Protein AF-A0A7W1H5X7-F1 (afdb_monomer_lite)

Foldseek 3Di:
DVVCVVCVVVVHPDDPVVVVVVCVVVVPDDDDPPPPDPLDPPVDPDDDDDPVVVVDDDPDPPPDDDFDWDWDDDPPFIFIDGPPDPDPPPPTDTDDPPDDSPDD

Secondary structure (DSSP, 8-state):
-HHHHHHHHTT----HHHHHHHHHHTT----PPPP----S-TT-SS-----SGGG----STTS----PPEEEEETTEEEEEPSS-S---TT-PPBP--------

Structure (mmCIF, N/CA/C/O backbone):
data_AF-A0A7W1H5X7-F1
#
_entry.id   AF-A0A7W1H5X7-F1
#
loop_
_atom_site.group_PDB
_atom_site.id
_atom_site.type_symbol
_atom_site.label_atom_id
_atom_site.label_alt_id
_atom_site.label_comp_id
_atom_site.label_asym_id
_atom_site.label_entity_id
_atom_site.label_seq_id
_atom_site.pdbx_PDB_ins_code
_atom_site.Cartn_x
_atom_site.Cartn_y
_atom_site.Cartn_z
_atom_site.occupancy
_atom_site.B_iso_or_equiv
_atom_site.auth_seq_id
_atom_site.auth_comp_id
_atom_site.auth_asym_id
_atom_site.auth_atom_id
_atom_site.pdbx_PDB_model_num
ATOM 1 N N . MET A 1 1 ? 11.746 -14.328 11.109 1.00 73.69 1 MET A N 1
ATOM 2 C CA . MET A 1 1 ? 10.772 -15.443 11.007 1.00 73.69 1 MET A CA 1
ATOM 3 C C . MET A 1 1 ? 9.536 -15.116 11.838 1.00 73.69 1 MET A C 1
ATOM 5 O O . MET A 1 1 ? 9.662 -14.981 13.050 1.00 73.69 1 MET A O 1
ATOM 9 N N . ARG A 1 2 ? 8.363 -14.961 11.201 1.00 83.44 2 ARG A N 1
ATOM 10 C CA . ARG A 1 2 ? 7.097 -14.567 11.862 1.00 83.44 2 ARG A CA 1
ATOM 11 C C . ARG A 1 2 ? 6.631 -15.593 12.903 1.00 83.44 2 ARG A C 1
ATOM 13 O O . ARG A 1 2 ? 6.251 -15.208 13.999 1.00 83.44 2 ARG A O 1
ATOM 20 N N . ILE A 1 3 ? 6.785 -16.885 12.608 1.00 87.56 3 ILE A N 1
ATOM 21 C CA . ILE A 1 3 ? 6.458 -17.980 13.535 1.00 87.56 3 ILE A CA 1
ATOM 22 C C . ILE A 1 3 ? 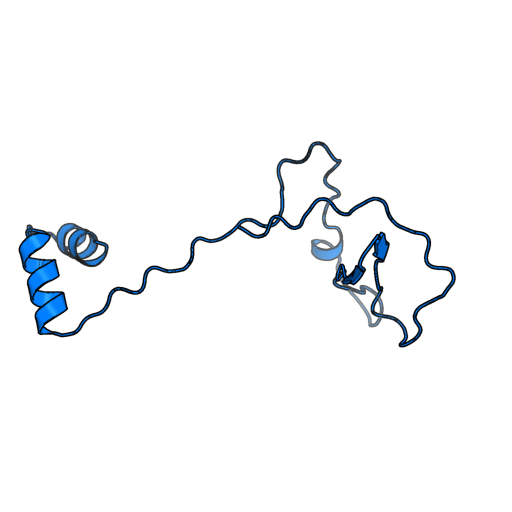7.325 -17.938 14.800 1.00 87.56 3 ILE A C 1
ATOM 24 O O . ILE A 1 3 ? 6.811 -18.059 15.902 1.00 87.56 3 ILE A O 1
ATOM 28 N N . THR A 1 4 ? 8.635 -17.697 14.682 1.00 89.25 4 THR A N 1
ATOM 29 C CA . THR A 1 4 ? 9.510 -17.590 15.864 1.00 89.25 4 THR A CA 1
ATOM 30 C C . THR A 1 4 ? 9.141 -16.397 16.750 1.00 89.25 4 THR A C 1
ATOM 32 O O . THR A 1 4 ? 9.204 -16.511 17.970 1.00 89.25 4 THR A O 1
ATOM 35 N N . ALA A 1 5 ? 8.745 -15.266 16.157 1.00 88.31 5 ALA A N 1
ATOM 36 C CA . ALA A 1 5 ? 8.278 -14.101 16.910 1.00 88.31 5 ALA A CA 1
ATOM 37 C C . ALA A 1 5 ? 6.955 -14.387 17.643 1.00 88.31 5 ALA A C 1
ATOM 39 O O . ALA A 1 5 ? 6.812 -14.031 18.809 1.00 88.31 5 ALA A O 1
ATOM 40 N N . GLU A 1 6 ? 6.027 -15.087 16.990 1.00 90.69 6 GLU A N 1
ATOM 41 C CA . GLU A 1 6 ? 4.760 -15.513 17.593 1.00 90.69 6 GLU A CA 1
ATOM 42 C C . GLU A 1 6 ? 4.974 -16.503 18.750 1.00 90.69 6 GLU A C 1
ATOM 44 O O . GLU A 1 6 ? 4.414 -16.322 19.828 1.00 90.69 6 GLU A O 1
ATOM 49 N N . LEU A 1 7 ? 5.848 -17.502 18.578 1.00 92.06 7 LEU A N 1
ATOM 50 C CA . LEU A 1 7 ? 6.194 -18.452 19.642 1.00 92.06 7 LEU A CA 1
ATOM 51 C C . LEU A 1 7 ? 6.812 -17.746 20.857 1.00 92.06 7 LEU A C 1
ATOM 53 O O . LEU A 1 7 ? 6.456 -18.055 21.991 1.00 92.06 7 LEU A O 1
ATOM 57 N N . ARG A 1 8 ? 7.673 -16.748 20.627 1.00 90.75 8 ARG A N 1
ATOM 58 C CA . ARG A 1 8 ? 8.241 -15.921 21.703 1.00 90.75 8 ARG A CA 1
ATOM 59 C C . ARG A 1 8 ? 7.185 -15.089 22.423 1.00 90.75 8 ARG A C 1
ATOM 61 O O . ARG A 1 8 ? 7.245 -14.991 23.642 1.00 90.75 8 ARG A O 1
ATOM 68 N N . ARG A 1 9 ? 6.201 -14.534 21.704 1.00 91.62 9 ARG A N 1
ATOM 69 C CA . ARG A 1 9 ? 5.076 -13.803 22.316 1.00 91.62 9 ARG A CA 1
ATOM 70 C C . ARG A 1 9 ? 4.250 -14.700 23.242 1.00 91.62 9 ARG A C 1
ATOM 72 O O . ARG A 1 9 ? 3.758 -14.236 24.259 1.00 91.62 9 ARG A O 1
ATOM 79 N N . ARG A 1 10 ? 4.153 -15.992 22.922 1.00 93.00 10 ARG A N 1
ATOM 80 C CA . ARG A 1 10 ? 3.506 -17.016 23.758 1.00 93.00 10 ARG A CA 1
ATOM 81 C C . ARG A 1 10 ? 4.397 -17.541 24.895 1.00 93.00 10 ARG A C 1
ATOM 83 O O . ARG A 1 10 ? 4.055 -18.539 25.514 1.00 93.00 10 ARG A O 1
ATOM 90 N N . GLY A 1 11 ? 5.551 -16.917 25.145 1.00 92.38 11 GLY A N 1
ATOM 91 C CA . GLY A 1 11 ? 6.478 -17.305 26.213 1.00 92.38 11 GLY A CA 1
ATOM 92 C C . GLY A 1 11 ? 7.403 -18.478 25.873 1.00 92.38 11 GLY A C 1
ATOM 93 O O . GLY A 1 11 ? 8.171 -18.918 26.723 1.00 92.38 11 GLY A O 1
ATOM 94 N N . MET A 1 12 ? 7.386 -18.987 24.637 1.00 90.19 12 MET A N 1
ATOM 95 C CA . MET A 1 12 ? 8.258 -20.091 24.235 1.00 90.19 12 MET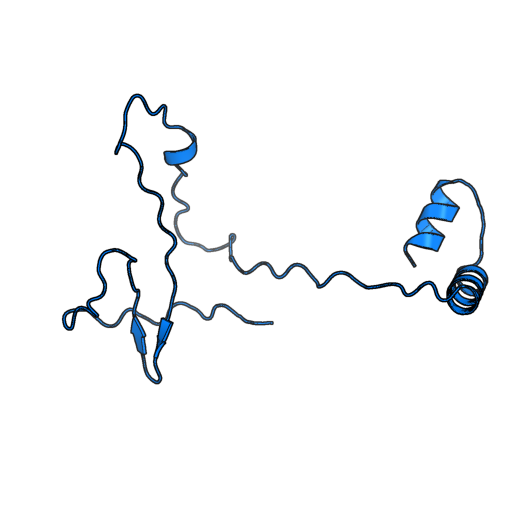 A CA 1
ATOM 96 C C . MET A 1 12 ? 9.603 -19.570 23.713 1.00 90.19 12 MET A C 1
ATOM 98 O O . MET A 1 12 ? 9.707 -18.999 22.621 1.00 90.19 12 MET A O 1
ATOM 102 N N . LEU A 1 13 ? 10.670 -19.825 24.472 1.00 88.06 13 LEU A N 1
ATOM 103 C CA . LEU A 1 13 ? 12.055 -19.550 24.079 1.00 88.06 13 LEU A CA 1
ATOM 104 C C . LEU A 1 13 ? 12.561 -20.612 23.093 1.00 88.06 13 LEU A C 1
ATOM 106 O O . LEU A 1 13 ? 13.258 -21.558 23.449 1.00 88.06 13 LEU A O 1
ATOM 110 N N . VAL A 1 14 ? 12.203 -20.454 21.816 1.00 89.62 14 VAL A N 1
ATOM 111 C CA . VAL A 1 14 ? 12.619 -21.372 20.743 1.00 89.62 14 VAL A CA 1
ATOM 112 C C . VAL A 1 14 ? 13.672 -20.724 19.843 1.00 89.62 14 VAL A C 1
ATOM 114 O O . VAL A 1 14 ? 13.545 -19.573 19.415 1.00 89.62 14 VAL A O 1
ATOM 117 N N . ASN A 1 15 ? 14.720 -21.483 19.510 1.00 90.19 15 ASN A N 1
ATOM 118 C CA . ASN A 1 15 ? 15.718 -21.068 18.526 1.00 90.19 15 ASN A CA 1
ATOM 119 C C . ASN A 1 15 ? 15.110 -21.061 17.110 1.00 90.19 15 ASN A C 1
ATOM 121 O O . ASN A 1 15 ? 14.545 -22.062 16.660 1.00 90.19 15 ASN A O 1
ATOM 125 N N . HIS A 1 16 ? 15.294 -19.962 16.375 1.00 89.06 16 HIS A N 1
ATOM 126 C CA . HIS A 1 16 ? 14.836 -19.806 14.992 1.00 89.06 16 HIS A CA 1
ATOM 127 C C . HIS A 1 16 ? 15.339 -20.924 14.058 1.00 89.06 16 HIS A C 1
ATOM 129 O O . HIS A 1 16 ? 14.612 -21.323 13.149 1.00 89.06 16 HIS A O 1
ATOM 135 N N . LYS A 1 17 ? 16.532 -21.489 14.311 1.00 92.06 17 LYS A N 1
ATOM 136 C CA . LYS A 1 17 ? 17.077 -22.625 13.542 1.00 92.06 17 LYS A CA 1
ATOM 137 C C . LYS A 1 17 ? 16.216 -23.886 13.674 1.00 92.06 17 LYS A C 1
ATOM 139 O O . LYS A 1 17 ? 15.972 -24.575 12.688 1.00 92.06 17 LYS A O 1
ATOM 144 N N . ARG A 1 18 ? 15.720 -24.173 14.886 1.00 91.00 18 ARG A N 1
ATOM 145 C CA . ARG A 1 18 ? 14.846 -25.328 15.154 1.00 91.00 18 ARG A CA 1
ATOM 146 C C . ARG A 1 18 ? 13.497 -25.160 14.464 1.00 91.00 18 ARG A C 1
ATOM 148 O O . ARG A 1 18 ? 13.045 -26.089 13.808 1.00 91.00 18 ARG A O 1
ATOM 155 N N . VAL A 1 19 ? 12.913 -23.966 14.560 1.00 90.69 19 VAL A N 1
ATOM 156 C CA . VAL A 1 19 ? 11.642 -23.631 13.899 1.00 90.69 19 VAL A CA 1
ATOM 157 C C . VAL A 1 19 ? 11.771 -23.772 12.381 1.00 90.69 19 VAL A C 1
ATOM 159 O O . VAL A 1 19 ? 10.949 -24.430 11.762 1.00 90.69 19 VAL A O 1
ATOM 162 N N . SER A 1 20 ? 12.838 -23.235 11.782 1.00 88.75 20 SER A N 1
ATOM 163 C CA . SER A 1 20 ? 13.058 -23.329 10.333 1.00 88.75 20 SER A CA 1
ATOM 164 C C . SER A 1 20 ? 13.242 -24.770 9.844 1.00 88.75 20 SER A C 1
ATOM 166 O O . SER A 1 20 ? 12.762 -25.108 8.766 1.00 88.75 20 SER A O 1
ATOM 168 N N . 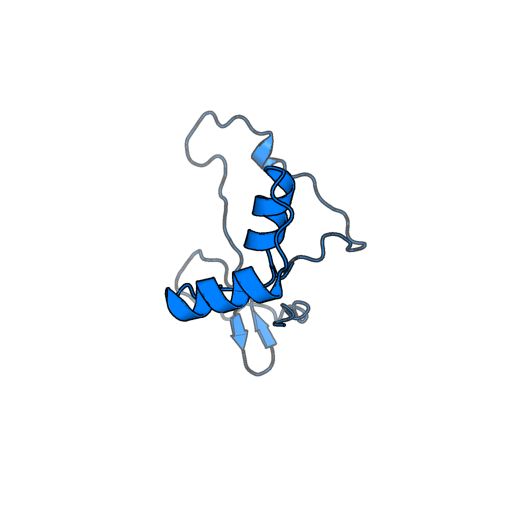ARG A 1 21 ? 13.913 -25.629 10.620 1.00 90.81 21 ARG A N 1
ATOM 169 C CA . ARG A 1 21 ? 14.058 -27.054 10.290 1.00 90.81 21 ARG A CA 1
ATOM 170 C C . ARG A 1 21 ? 12.724 -27.799 10.359 1.00 90.81 21 ARG A C 1
ATOM 172 O O . ARG A 1 21 ? 12.440 -28.568 9.452 1.00 90.81 21 ARG A O 1
ATOM 179 N N . LEU A 1 22 ? 11.916 -27.538 11.389 1.00 90.69 22 LEU A N 1
ATOM 180 C CA . LEU A 1 22 ? 10.591 -28.147 11.535 1.00 90.69 22 LEU A CA 1
ATOM 181 C C . LEU A 1 22 ? 9.645 -27.700 10.413 1.00 90.69 22 LEU A C 1
ATOM 183 O O . LEU A 1 22 ? 9.029 -28.529 9.766 1.00 90.69 22 LEU A O 1
ATOM 187 N N . MET A 1 23 ? 9.636 -26.403 10.091 1.00 90.62 23 MET A N 1
ATOM 188 C CA . MET A 1 23 ? 8.856 -25.881 8.965 1.00 90.62 23 MET A CA 1
ATOM 189 C C . MET A 1 23 ? 9.244 -26.529 7.629 1.00 90.62 23 MET A C 1
ATOM 191 O O . MET A 1 23 ? 8.372 -26.770 6.807 1.00 90.62 23 MET A O 1
ATOM 195 N N . ARG A 1 24 ? 10.532 -26.835 7.405 1.00 88.19 24 ARG A N 1
ATOM 196 C CA . ARG A 1 24 ? 10.967 -27.568 6.203 1.00 88.19 24 ARG A CA 1
ATOM 197 C C . ARG A 1 24 ? 10.524 -29.031 6.210 1.00 88.19 24 ARG A C 1
ATOM 199 O O . ARG A 1 24 ? 10.134 -29.523 5.161 1.00 88.19 24 ARG A O 1
ATOM 206 N N . ALA A 1 25 ? 10.602 -29.706 7.357 1.00 91.12 25 ALA A N 1
ATOM 207 C CA . ALA A 1 25 ? 10.176 -31.100 7.491 1.00 91.12 25 ALA A CA 1
ATOM 208 C C . ALA A 1 25 ? 8.668 -31.261 7.242 1.00 91.12 25 ALA A C 1
ATOM 210 O O . ALA A 1 25 ? 8.261 -32.184 6.546 1.00 91.12 25 ALA A O 1
ATOM 211 N N . ASP A 1 26 ? 7.871 -30.306 7.722 1.00 89.69 26 ASP A N 1
ATOM 212 C CA . ASP A 1 26 ? 6.410 -30.308 7.592 1.00 89.69 26 ASP A CA 1
ATOM 213 C C . ASP A 1 26 ? 5.924 -29.613 6.301 1.00 89.69 26 ASP A C 1
ATOM 215 O O . ASP A 1 26 ? 4.737 -29.332 6.147 1.00 89.69 26 ASP A O 1
ATOM 219 N N . ASN A 1 27 ? 6.839 -29.290 5.375 1.00 86.00 27 ASN A N 1
ATOM 220 C CA . ASN A 1 27 ? 6.568 -28.599 4.106 1.00 86.00 27 ASN A CA 1
ATOM 221 C C . ASN A 1 27 ? 5.779 -27.273 4.245 1.00 86.00 27 ASN A C 1
ATOM 223 O O . ASN A 1 27 ? 5.006 -26.874 3.373 1.00 86.00 27 ASN A O 1
ATOM 227 N N . LEU A 1 28 ? 5.986 -26.555 5.349 1.00 85.00 28 LEU A N 1
ATOM 228 C CA . LEU A 1 28 ? 5.381 -25.253 5.619 1.00 85.00 28 LEU A CA 1
ATOM 229 C C . LEU A 1 28 ? 6.177 -24.147 4.915 1.00 85.00 28 LEU A C 1
ATOM 231 O O . LEU A 1 28 ? 7.143 -23.594 5.455 1.00 85.00 28 LEU A O 1
ATOM 235 N N . LEU A 1 29 ? 5.751 -23.804 3.700 1.00 80.56 29 LEU A N 1
ATOM 236 C CA . LEU A 1 29 ? 6.328 -22.713 2.916 1.00 80.56 29 LEU A CA 1
ATOM 237 C C . LEU A 1 29 ? 5.865 -21.350 3.449 1.00 80.56 29 LEU A C 1
ATOM 239 O O . LEU A 1 29 ? 4.674 -21.060 3.551 1.00 80.56 29 LEU A O 1
ATOM 243 N N . ALA A 1 30 ? 6.820 -20.477 3.767 1.00 74.06 30 ALA A N 1
ATOM 244 C CA . ALA A 1 30 ? 6.525 -19.095 4.123 1.00 74.06 30 ALA A CA 1
ATOM 245 C C . ALA A 1 30 ? 6.427 -18.245 2.849 1.00 74.06 30 ALA A C 1
ATOM 247 O O . ALA A 1 30 ? 7.449 -17.854 2.288 1.00 74.06 30 ALA A O 1
ATOM 248 N N . MET A 1 31 ? 5.208 -17.929 2.408 1.00 77.19 31 MET A N 1
ATOM 249 C CA . MET A 1 31 ? 5.004 -16.911 1.375 1.00 77.19 31 MET A CA 1
ATOM 250 C C . MET A 1 31 ? 5.162 -15.524 1.995 1.00 77.19 31 MET A C 1
ATOM 252 O O . MET A 1 31 ? 4.396 -15.129 2.878 1.00 77.19 31 MET A O 1
ATOM 256 N N . GLN A 1 32 ? 6.175 -14.784 1.551 1.00 75.44 32 GLN A N 1
ATOM 257 C CA . GLN A 1 32 ? 6.297 -13.377 1.902 1.00 75.44 32 GLN A CA 1
ATOM 258 C C . GLN A 1 32 ? 5.228 -12.599 1.120 1.00 75.44 32 GLN A C 1
ATOM 260 O O . GLN A 1 32 ? 5.190 -12.712 -0.107 1.00 75.44 32 GLN A O 1
ATOM 265 N N . PRO A 1 33 ? 4.349 -11.827 1.786 1.00 73.94 33 PRO A N 1
ATOM 266 C CA . PRO A 1 33 ? 3.437 -10.950 1.066 1.00 73.94 33 PRO A CA 1
ATOM 267 C C . PRO A 1 33 ? 4.258 -9.967 0.229 1.00 73.94 33 PRO A C 1
ATOM 269 O O . PRO A 1 33 ? 5.303 -9.489 0.684 1.00 73.94 33 PRO A O 1
ATOM 272 N N . ARG A 1 34 ? 3.800 -9.677 -0.996 1.00 77.00 34 ARG A N 1
ATOM 273 C CA . ARG A 1 34 ? 4.413 -8.628 -1.819 1.00 77.00 34 ARG A CA 1
ATOM 274 C C . ARG A 1 34 ? 4.450 -7.334 -1.009 1.00 77.00 34 ARG A C 1
ATOM 276 O O . ARG A 1 34 ? 3.498 -7.032 -0.287 1.00 77.00 34 ARG A O 1
ATOM 283 N N . ALA A 1 35 ? 5.558 -6.602 -1.107 1.00 77.25 35 ALA A N 1
ATOM 284 C CA . ALA A 1 35 ? 5.645 -5.283 -0.503 1.00 77.25 35 ALA A CA 1
ATOM 285 C C . ALA A 1 35 ? 4.490 -4.428 -1.040 1.00 77.25 35 ALA A C 1
ATOM 287 O O . ALA A 1 35 ? 4.225 -4.425 -2.243 1.00 77.25 35 ALA A O 1
ATOM 288 N N . PHE A 1 36 ? 3.779 -3.752 -0.140 1.00 74.06 36 PHE A N 1
ATOM 289 C CA . PHE A 1 36 ? 2.770 -2.787 -0.542 1.00 74.06 36 PHE A CA 1
ATOM 290 C C . PHE A 1 36 ? 3.490 -1.617 -1.215 1.00 74.06 36 PHE A C 1
ATOM 292 O O . PHE A 1 36 ? 4.234 -0.890 -0.556 1.00 74.06 36 PHE A O 1
ATOM 299 N N . VAL A 1 37 ? 3.319 -1.480 -2.528 1.00 75.88 37 VAL A N 1
ATOM 300 C CA . VAL A 1 37 ? 3.859 -0.350 -3.283 1.00 75.88 37 VAL A CA 1
ATOM 301 C C . VAL A 1 37 ? 2.854 0.783 -3.167 1.00 75.88 37 VAL A C 1
ATOM 303 O O . VAL A 1 37 ? 1.724 0.674 -3.639 1.00 75.88 37 VAL A O 1
ATOM 306 N N . VAL A 1 38 ? 3.264 1.864 -2.509 1.00 66.06 38 VAL A N 1
ATOM 307 C CA . VAL A 1 38 ? 2.478 3.094 -2.453 1.00 66.06 38 VAL A CA 1
ATOM 308 C C . VAL A 1 38 ? 2.593 3.760 -3.821 1.00 66.06 38 VAL A C 1
ATOM 310 O O . VAL A 1 38 ? 3.600 4.384 -4.132 1.00 66.06 38 VAL A O 1
ATOM 313 N N . THR A 1 39 ? 1.572 3.596 -4.656 1.00 63.56 39 THR A N 1
ATOM 314 C CA . THR A 1 39 ? 1.524 4.172 -6.011 1.00 63.56 39 THR A CA 1
ATOM 315 C C . THR A 1 39 ? 1.176 5.659 -6.019 1.00 63.56 39 THR A C 1
ATOM 317 O O . THR A 1 39 ? 1.296 6.315 -7.051 1.00 63.56 39 THR A O 1
ATOM 320 N N . THR A 1 40 ? 0.739 6.196 -4.879 1.00 64.19 40 THR A N 1
ATOM 321 C CA . THR A 1 40 ? 0.248 7.567 -4.748 1.00 64.19 40 THR A CA 1
ATOM 322 C C . THR A 1 40 ? 1.211 8.377 -3.891 1.00 64.19 40 THR A C 1
ATOM 324 O O . THR A 1 40 ? 1.330 8.138 -2.690 1.00 64.19 40 THR A O 1
ATOM 327 N N . ASP A 1 41 ? 1.881 9.362 -4.490 1.00 67.12 41 ASP A N 1
ATOM 328 C CA . ASP A 1 41 ? 2.652 10.350 -3.736 1.00 67.12 41 ASP A CA 1
ATOM 329 C C . ASP A 1 41 ? 1.698 11.301 -3.002 1.00 67.12 41 ASP A C 1
ATOM 331 O O . ASP A 1 41 ? 1.352 12.373 -3.488 1.00 67.12 41 ASP A O 1
ATOM 335 N N . SER A 1 42 ? 1.247 10.893 -1.816 1.00 67.69 42 SER A N 1
ATOM 336 C CA . SER A 1 42 ? 0.437 11.741 -0.937 1.00 67.69 42 SER A CA 1
ATOM 337 C C . SER A 1 42 ? 1.231 12.902 -0.319 1.00 67.69 42 SER A C 1
ATOM 339 O O . SER A 1 42 ? 0.640 13.728 0.368 1.00 67.69 42 SER A O 1
ATOM 341 N N . LYS A 1 43 ? 2.556 12.972 -0.524 1.00 69.12 43 LYS A N 1
ATOM 342 C CA . LYS A 1 43 ? 3.435 14.054 -0.048 1.00 69.12 43 LYS A CA 1
ATOM 343 C C . LYS A 1 43 ? 3.812 15.009 -1.183 1.00 69.12 43 LYS A C 1
ATOM 345 O O . LYS A 1 43 ? 4.907 15.570 -1.202 1.00 69.12 43 LYS A O 1
ATOM 350 N N . HIS A 1 44 ? 2.896 15.220 -2.116 1.00 78.81 44 HIS A N 1
ATOM 351 C CA . HIS A 1 44 ? 3.084 16.193 -3.173 1.00 78.81 44 HIS A CA 1
ATOM 352 C C . HIS A 1 44 ? 2.844 17.626 -2.674 1.00 78.81 44 HIS A C 1
ATOM 354 O O . HIS A 1 44 ? 2.052 17.867 -1.766 1.00 78.81 44 HIS A O 1
ATOM 360 N N . GLN A 1 45 ? 3.478 18.604 -3.320 1.00 76.44 45 GLN A N 1
ATOM 361 C CA . GLN A 1 45 ? 3.315 20.027 -2.987 1.00 76.44 45 GLN A CA 1
ATOM 362 C C . GLN A 1 45 ? 2.019 20.651 -3.538 1.00 76.44 45 GLN A C 1
ATOM 364 O O . GLN A 1 45 ? 1.760 21.824 -3.289 1.00 76.44 45 GLN A O 1
ATOM 369 N N . PHE A 1 46 ? 1.219 19.901 -4.306 1.00 76.69 46 PHE A N 1
ATOM 370 C CA . PHE A 1 46 ? -0.068 20.391 -4.809 1.00 76.69 46 PHE A CA 1
ATOM 371 C C . PHE A 1 46 ? -1.107 20.474 -3.696 1.00 76.69 46 PHE A C 1
ATOM 373 O O . PHE A 1 46 ? -1.068 19.704 -2.733 1.00 76.69 46 PHE A O 1
ATOM 380 N N . GLU A 1 47 ? -2.054 21.390 -3.869 1.00 75.75 47 GLU A N 1
ATOM 381 C CA . GLU A 1 47 ? -3.182 21.554 -2.967 1.00 75.75 47 GLU A CA 1
ATOM 382 C C . GLU A 1 47 ? -4.019 20.270 -2.927 1.00 75.75 47 GLU A C 1
ATOM 384 O O . GLU A 1 47 ? -4.498 19.769 -3.946 1.00 75.75 47 GLU A O 1
ATOM 389 N N . VAL A 1 48 ? -4.151 19.701 -1.729 1.00 76.94 48 VAL A N 1
ATOM 390 C CA . VAL A 1 48 ? -4.987 18.525 -1.497 1.00 76.94 48 VAL A CA 1
ATOM 391 C C . VAL A 1 48 ? -6.410 19.017 -1.290 1.00 76.94 48 VAL A C 1
ATOM 393 O O . VAL A 1 48 ? -6.767 19.488 -0.209 1.00 76.94 48 VAL A O 1
ATOM 396 N N . TYR A 1 49 ? -7.231 18.902 -2.330 1.00 76.69 49 TYR A N 1
ATOM 397 C CA . TYR A 1 49 ? -8.648 19.215 -2.219 1.00 76.69 49 TYR A CA 1
ATOM 398 C C . TYR A 1 49 ? -9.349 18.231 -1.288 1.00 76.69 49 TYR A C 1
ATOM 400 O O . TYR A 1 49 ? -9.129 17.017 -1.318 1.00 76.69 49 TYR A O 1
ATOM 408 N N . LEU A 1 50 ? -10.224 18.771 -0.446 1.00 78.81 50 LEU A N 1
ATOM 409 C CA . LEU A 1 50 ? -11.023 17.972 0.462 1.00 78.81 50 LEU A CA 1
ATOM 410 C C . LEU A 1 50 ? -11.956 17.047 -0.333 1.00 78.81 50 LEU A C 1
ATOM 412 O O . LEU A 1 50 ? -12.680 17.502 -1.213 1.00 78.81 50 LEU A O 1
ATOM 416 N N . ASN A 1 51 ? -12.003 15.760 0.023 1.00 82.19 51 ASN A N 1
ATOM 417 C CA . ASN A 1 51 ? -12.986 14.834 -0.538 1.00 82.19 51 ASN A CA 1
ATOM 418 C C . ASN A 1 51 ? -14.404 15.196 -0.049 1.00 82.19 51 ASN A C 1
ATOM 420 O O . ASN A 1 51 ? -14.856 14.742 1.007 1.00 82.19 51 ASN A O 1
ATOM 424 N N . LEU A 1 52 ? -15.105 16.017 -0.832 1.00 80.19 52 LEU A N 1
ATOM 425 C CA . LEU A 1 52 ? -16.465 16.482 -0.550 1.00 80.19 52 LEU A CA 1
ATOM 426 C C . LEU A 1 52 ? -17.511 15.370 -0.683 1.00 80.19 52 LEU A C 1
ATOM 428 O O . LEU A 1 52 ? -18.514 15.399 0.028 1.00 80.19 52 LEU A O 1
ATOM 432 N N . ALA A 1 53 ? -17.257 14.364 -1.525 1.00 83.12 53 ALA A N 1
ATOM 433 C CA . ALA A 1 53 ? -18.166 13.236 -1.712 1.00 83.12 53 ALA A CA 1
ATOM 434 C C . ALA A 1 53 ? -18.376 12.461 -0.402 1.00 83.12 53 ALA A C 1
ATOM 436 O O . ALA A 1 53 ? -19.502 12.113 -0.063 1.00 83.12 53 ALA A O 1
ATOM 437 N N . SER A 1 54 ? -17.318 12.293 0.401 1.00 80.44 54 SER A N 1
ATOM 438 C CA . SER A 1 54 ? -17.408 11.615 1.707 1.00 80.44 54 SER A CA 1
ATOM 439 C C . SER A 1 54 ? -18.274 12.337 2.750 1.00 80.44 54 SER A C 1
ATOM 441 O O . SER A 1 54 ? -18.615 11.755 3.777 1.00 80.44 54 SER A O 1
ATOM 443 N N . ARG A 1 55 ? -18.620 13.609 2.512 1.00 83.69 55 ARG A N 1
ATOM 444 C CA . ARG A 1 55 ? -19.359 14.469 3.452 1.00 83.69 55 ARG A CA 1
ATOM 445 C C . ARG A 1 55 ? -20.766 14.816 2.969 1.00 83.69 55 ARG A C 1
ATOM 447 O O . ARG A 1 55 ? -21.491 15.520 3.669 1.00 83.69 55 ARG A O 1
ATOM 454 N N . MET A 1 56 ? -21.149 14.351 1.784 1.00 85.38 56 MET A N 1
ATOM 455 C CA . MET A 1 56 ? -22.435 14.669 1.178 1.00 85.38 56 MET A CA 1
ATOM 456 C C . MET A 1 56 ? -23.518 13.685 1.644 1.00 85.38 56 MET A C 1
ATOM 458 O O . MET A 1 56 ? -23.282 12.483 1.734 1.00 85.38 56 MET A O 1
ATOM 462 N N . LYS A 1 57 ? -24.726 14.192 1.922 1.00 87.44 57 LYS A N 1
ATOM 463 C CA . LYS A 1 57 ? -25.930 13.364 2.091 1.00 87.44 57 LYS A CA 1
ATOM 464 C C . LYS A 1 57 ? -26.704 13.354 0.777 1.00 87.44 57 LYS A C 1
ATOM 466 O O . LYS A 1 57 ? -27.239 14.386 0.386 1.00 87.44 57 LYS A O 1
ATOM 471 N N . LEU A 1 58 ? -26.751 12.199 0.121 1.00 88.19 58 LEU A N 1
ATOM 472 C CA . LEU A 1 58 ? -27.490 12.008 -1.125 1.00 88.19 58 LEU A CA 1
ATOM 473 C C . LEU A 1 58 ? -28.962 11.713 -0.799 1.00 88.19 58 LEU A C 1
ATOM 475 O O . LEU A 1 58 ? -29.261 10.853 0.027 1.00 88.19 58 LEU A O 1
ATOM 479 N N . THR A 1 59 ? -29.873 12.457 -1.415 1.00 91.06 59 THR A N 1
ATOM 480 C CA . THR A 1 59 ? -31.330 12.374 -1.242 1.00 91.06 59 THR A CA 1
ATOM 481 C C . THR A 1 59 ? -32.050 11.784 -2.457 1.00 91.06 59 THR A C 1
ATOM 483 O O . THR A 1 59 ? -33.247 11.520 -2.378 1.00 91.06 59 THR A O 1
ATOM 486 N N . GLY A 1 60 ? -31.348 11.560 -3.571 1.00 89.88 60 GLY A N 1
ATOM 487 C CA . GLY A 1 60 ? -31.928 11.057 -4.812 1.00 89.88 60 GLY A CA 1
ATOM 488 C C . GLY A 1 60 ? -30.897 10.470 -5.777 1.00 89.88 60 GLY A C 1
ATOM 489 O O . GLY A 1 60 ? -29.691 10.507 -5.539 1.00 89.88 60 GLY A O 1
ATOM 490 N N . ILE A 1 61 ? -31.398 9.909 -6.876 1.00 86.00 61 ILE A N 1
ATOM 491 C CA . ILE A 1 61 ? -30.587 9.321 -7.952 1.00 86.00 61 ILE A CA 1
ATOM 492 C C . ILE A 1 61 ? -29.864 10.447 -8.726 1.00 86.00 61 ILE A C 1
ATOM 494 O O . ILE A 1 61 ? -30.359 11.572 -8.781 1.00 86.00 61 ILE A O 1
ATOM 498 N N . ASN A 1 62 ? -28.701 10.152 -9.323 1.00 83.75 62 ASN A N 1
ATOM 499 C CA . ASN A 1 62 ? -27.887 11.064 -10.154 1.00 83.75 62 ASN A CA 1
ATOM 500 C C . ASN A 1 62 ? -27.239 12.267 -9.436 1.00 83.75 62 ASN A C 1
ATOM 502 O O . ASN A 1 62 ? -26.897 13.255 -10.081 1.00 83.75 62 ASN A O 1
ATOM 506 N N . GLN A 1 63 ? -27.038 12.202 -8.119 1.00 86.25 63 GLN A N 1
ATOM 507 C CA . GLN A 1 63 ? -26.463 13.310 -7.337 1.00 86.25 63 GLN A CA 1
ATOM 508 C C . GLN A 1 63 ? -24.942 13.238 -7.133 1.00 86.25 63 GLN A C 1
ATOM 510 O O . GLN A 1 63 ? -24.322 14.243 -6.793 1.00 86.25 63 GLN A O 1
ATOM 515 N N . LEU A 1 64 ? -24.336 12.068 -7.333 1.00 85.88 64 LEU A N 1
ATOM 516 C CA . LEU A 1 64 ? -22.894 11.864 -7.246 1.00 85.88 64 LEU A CA 1
ATOM 517 C C . LEU A 1 64 ? -22.484 10.822 -8.283 1.00 85.88 64 LEU A C 1
ATOM 519 O O . LEU A 1 64 ? -23.022 9.717 -8.291 1.00 85.88 64 LEU A O 1
ATOM 523 N N . TRP A 1 65 ? -21.508 11.180 -9.110 1.00 84.50 65 TRP A N 1
ATOM 524 C CA . TRP A 1 65 ? -20.911 10.303 -10.108 1.00 84.50 65 TRP A CA 1
ATOM 525 C C . TRP A 1 65 ? -19.443 10.135 -9.743 1.00 84.50 65 TRP A C 1
ATOM 527 O O . TRP A 1 65 ? -18.717 11.119 -9.603 1.00 84.50 65 TRP A O 1
ATOM 537 N N . VAL A 1 66 ? -19.035 8.892 -9.507 1.00 81.88 66 VAL A N 1
ATOM 538 C CA . VAL A 1 66 ? -17.648 8.540 -9.205 1.00 81.88 66 VAL A CA 1
ATOM 539 C C . VAL A 1 66 ? -17.131 7.761 -10.399 1.00 81.88 66 VAL A C 1
ATOM 541 O O . VAL A 1 66 ? -17.709 6.738 -10.754 1.00 81.88 66 VAL A O 1
ATOM 544 N N . ALA A 1 67 ? -16.063 8.262 -11.005 1.00 78.88 67 ALA A N 1
ATOM 545 C CA . ALA A 1 67 ? -15.379 7.612 -12.107 1.00 78.88 67 ALA A CA 1
ATOM 546 C C . ALA A 1 67 ? -13.899 7.466 -11.761 1.00 78.88 67 ALA A C 1
ATOM 548 O O . ALA A 1 67 ? -13.313 8.335 -11.106 1.00 78.88 67 ALA A O 1
ATOM 549 N N . ASP A 1 68 ? -13.307 6.371 -12.220 1.00 76.25 68 ASP A N 1
ATOM 550 C CA . ASP A 1 68 ? -11.868 6.167 -12.178 1.00 76.25 68 ASP A CA 1
ATOM 551 C C . ASP A 1 68 ? -11.246 6.702 -13.474 1.00 76.25 68 ASP A C 1
ATOM 553 O O . ASP A 1 68 ? -11.822 6.588 -14.551 1.00 76.25 68 ASP A O 1
ATOM 557 N N . ILE A 1 69 ? -10.056 7.300 -13.385 1.00 76.31 69 ILE A N 1
ATOM 558 C CA . ILE A 1 69 ? -9.316 7.754 -14.569 1.00 76.31 69 ILE A CA 1
ATOM 559 C C . ILE A 1 69 ? -8.228 6.731 -14.872 1.00 76.31 69 ILE A C 1
ATOM 561 O O . ILE A 1 69 ? -7.283 6.563 -14.096 1.00 76.31 69 ILE A O 1
ATOM 565 N N . THR A 1 70 ? -8.328 6.086 -16.034 1.00 74.00 70 THR A N 1
ATOM 566 C CA . THR A 1 70 ? -7.316 5.140 -16.512 1.00 74.00 70 THR A CA 1
ATOM 567 C C . THR A 1 70 ? -6.396 5.810 -17.532 1.00 74.00 70 THR A C 1
ATOM 569 O O . THR A 1 70 ? -6.822 6.246 -18.601 1.00 74.00 70 THR A O 1
ATOM 572 N N . TYR A 1 71 ? -5.097 5.866 -17.229 1.00 67.00 71 TYR A N 1
ATOM 573 C CA . TYR A 1 71 ? -4.092 6.362 -18.171 1.00 67.00 71 TYR A CA 1
ATOM 574 C C . TYR A 1 71 ? -3.698 5.263 -19.155 1.00 67.00 71 TYR A C 1
ATOM 576 O O . TYR A 1 71 ? -3.082 4.266 -18.774 1.00 67.00 71 TYR A O 1
ATOM 584 N N . ILE A 1 72 ? -3.996 5.472 -20.436 1.00 77.06 72 ILE A N 1
ATOM 585 C CA . ILE A 1 72 ? -3.544 4.584 -21.508 1.00 77.06 72 ILE A CA 1
ATOM 586 C C . ILE A 1 72 ? -2.255 5.159 -22.096 1.00 77.06 72 ILE A C 1
ATOM 588 O O . ILE A 1 72 ? -2.199 6.303 -22.550 1.00 77.06 72 ILE A O 1
ATOM 592 N N . ARG A 1 73 ? -1.191 4.354 -22.081 1.00 58.06 73 ARG A N 1
ATOM 593 C CA . ARG A 1 73 ? 0.105 4.725 -22.650 1.00 58.06 73 ARG A CA 1
ATOM 594 C C . ARG A 1 73 ? 0.089 4.496 -24.162 1.00 58.06 73 ARG A C 1
ATOM 596 O O . ARG A 1 73 ? -0.008 3.353 -24.598 1.00 58.06 73 ARG A O 1
ATOM 603 N N . LEU A 1 74 ? 0.246 5.561 -24.947 1.00 72.88 74 LEU A N 1
ATOM 604 C CA . LEU A 1 74 ? 0.523 5.475 -26.383 1.00 72.88 74 LEU A CA 1
ATOM 605 C C . LEU A 1 74 ? 2.002 5.803 -26.646 1.00 72.88 74 LEU A C 1
ATOM 607 O O . LEU A 1 74 ? 2.637 6.507 -25.863 1.00 72.88 74 LEU A O 1
ATOM 611 N N . ASP A 1 75 ? 2.559 5.257 -27.732 1.00 71.19 75 ASP A N 1
ATOM 612 C CA . ASP A 1 75 ? 4.005 5.188 -28.036 1.00 71.19 75 ASP A CA 1
ATOM 613 C C . ASP A 1 75 ? 4.777 6.509 -27.814 1.00 71.19 75 ASP A C 1
ATOM 615 O O . ASP A 1 75 ? 5.924 6.501 -27.369 1.00 71.19 75 ASP A O 1
ATOM 619 N N . ARG A 1 76 ? 4.135 7.665 -28.046 1.00 62.09 76 ARG A N 1
ATOM 620 C CA . ARG A 1 76 ? 4.773 8.993 -27.934 1.00 62.09 76 ARG A CA 1
ATOM 621 C C . ARG A 1 76 ? 4.026 10.022 -27.084 1.00 62.09 76 ARG A C 1
ATOM 623 O O . ARG A 1 76 ? 4.525 11.133 -26.925 1.00 62.09 76 ARG A O 1
ATOM 630 N N . ALA A 1 77 ? 2.850 9.695 -26.551 1.00 57.84 77 ALA A N 1
ATOM 631 C CA . ALA A 1 77 ? 2.008 10.66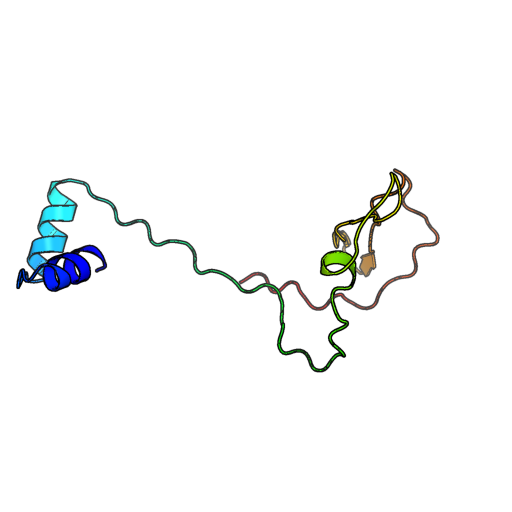0 -25.845 1.00 57.84 77 ALA A CA 1
ATOM 632 C C . ALA A 1 77 ? 1.018 9.979 -24.893 1.00 57.84 77 ALA A C 1
ATOM 634 O O . ALA A 1 77 ? 0.755 8.779 -24.987 1.00 57.84 77 ALA A O 1
ATOM 635 N N . TRP A 1 78 ? 0.474 10.767 -23.971 1.00 55.59 78 TRP A N 1
ATOM 636 C CA . TRP A 1 78 ? -0.493 10.311 -22.984 1.00 55.59 78 TRP A CA 1
ATOM 637 C C . TRP A 1 78 ? -1.850 10.928 -23.265 1.00 55.59 78 TRP A C 1
ATOM 639 O O . TRP A 1 78 ? -1.950 12.129 -23.515 1.00 55.59 78 TRP A O 1
ATOM 649 N N . TYR A 1 79 ? -2.875 10.088 -23.195 1.00 58.44 79 TYR A N 1
ATOM 650 C CA . TYR A 1 79 ? -4.257 10.476 -23.416 1.00 58.44 79 TYR A CA 1
ATOM 651 C C . TYR A 1 79 ? -5.089 9.938 -22.255 1.00 58.44 79 TYR A C 1
ATOM 653 O O . TYR A 1 79 ? -4.959 8.770 -21.879 1.00 58.44 79 TYR A O 1
ATOM 661 N N . CYS A 1 80 ? -5.915 10.798 -21.668 1.00 47.28 80 CYS A N 1
ATOM 662 C CA . CYS A 1 80 ? -6.875 10.401 -20.648 1.00 47.28 80 CYS A CA 1
ATOM 663 C C . CYS A 1 80 ? -8.153 9.963 -21.361 1.00 47.28 80 CYS A C 1
ATOM 665 O O . CYS A 1 80 ? -8.770 10.772 -22.054 1.00 47.28 80 CYS A O 1
ATOM 667 N N . LYS A 1 81 ? -8.542 8.696 -21.209 1.00 54.94 81 LYS A N 1
ATOM 668 C CA . LYS A 1 81 ? -9.901 8.284 -21.553 1.00 54.94 81 LYS A CA 1
ATOM 669 C C . LYS A 1 81 ? -10.794 8.537 -20.345 1.00 54.94 81 LYS A C 1
ATOM 671 O O . LYS A 1 81 ? -10.426 8.176 -19.231 1.00 54.94 81 LYS A O 1
ATOM 676 N N . HIS A 1 82 ? -11.917 9.194 -20.587 1.00 56.97 82 HIS A N 1
ATOM 677 C CA . HIS A 1 82 ? -13.037 9.225 -19.657 1.00 56.97 82 HIS A CA 1
ATOM 678 C C . HIS A 1 82 ? -14.011 8.161 -20.161 1.00 56.97 82 HIS A C 1
ATOM 680 O O . HIS A 1 82 ? -14.227 8.081 -21.370 1.00 56.97 82 HIS A O 1
ATOM 686 N N . ASP A 1 83 ? -14.528 7.316 -19.273 1.00 52.97 83 ASP A N 1
ATOM 687 C CA . ASP A 1 83 ? -15.299 6.112 -19.628 1.00 52.97 83 ASP A CA 1
ATOM 688 C C . ASP A 1 83 ? -16.732 6.400 -20.132 1.00 52.97 83 ASP A C 1
ATOM 690 O O . ASP A 1 83 ? -17.584 5.515 -20.143 1.00 52.97 8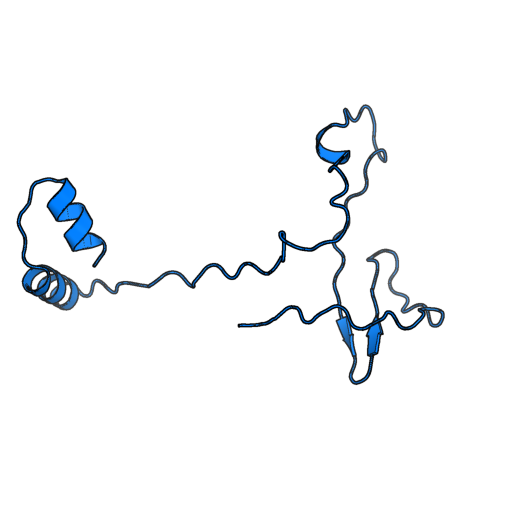3 ASP A O 1
ATOM 694 N N . ASP A 1 84 ? -16.996 7.617 -20.609 1.00 51.12 84 ASP A N 1
ATOM 695 C CA . ASP A 1 84 ? -18.264 8.000 -21.219 1.00 51.12 84 ASP A CA 1
ATOM 696 C C . ASP A 1 84 ? -18.100 8.031 -22.754 1.00 51.12 84 ASP A C 1
ATOM 698 O O . ASP A 1 84 ? -17.568 8.986 -23.317 1.00 51.12 84 ASP A O 1
ATOM 702 N N . GLU A 1 85 ? -18.584 6.963 -23.405 1.00 47.56 85 GLU A N 1
ATOM 703 C CA . GLU A 1 85 ? -18.678 6.690 -24.857 1.00 47.56 85 GLU A CA 1
ATOM 704 C C . GLU A 1 85 ? -17.446 6.063 -25.559 1.00 47.56 85 GLU A C 1
ATOM 706 O O . GLU A 1 85 ? -16.326 6.574 -25.549 1.00 47.56 85 GLU A O 1
ATOM 711 N N . ASP A 1 86 ? -17.703 4.966 -26.292 1.00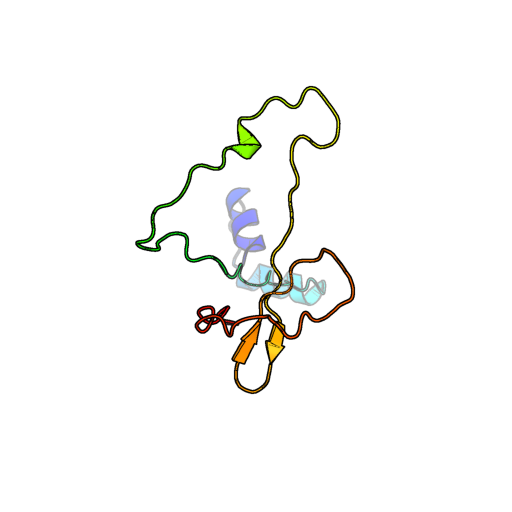 46.84 86 ASP A N 1
ATOM 712 C CA . ASP A 1 86 ? -16.797 4.197 -27.172 1.00 46.84 86 ASP A CA 1
ATOM 713 C C . ASP A 1 86 ? -16.314 4.977 -28.421 1.00 46.84 86 ASP A C 1
ATOM 715 O O . ASP A 1 86 ? -16.196 4.445 -29.530 1.00 46.84 86 ASP A O 1
ATOM 719 N N . LYS A 1 87 ? -16.002 6.266 -28.281 1.00 45.19 87 LYS A N 1
ATOM 720 C CA . LYS A 1 87 ? -15.349 7.061 -29.321 1.00 45.19 87 LYS A CA 1
ATOM 721 C C . LYS A 1 87 ? -14.075 7.659 -28.761 1.00 45.19 87 LYS A C 1
ATOM 723 O O . LYS A 1 87 ? -14.085 8.478 -27.853 1.00 45.19 87 LYS A O 1
ATOM 728 N N . ILE A 1 88 ? -12.946 7.262 -29.346 1.00 49.38 88 ILE A N 1
ATOM 729 C CA . ILE A 1 88 ? -11.705 8.025 -29.214 1.00 49.38 88 ILE A CA 1
ATOM 730 C C . ILE A 1 88 ? -11.990 9.378 -29.864 1.00 49.38 88 ILE A C 1
ATOM 732 O O . ILE A 1 88 ? -11.992 9.486 -31.090 1.00 49.38 88 ILE A O 1
ATOM 736 N N . ASP A 1 89 ? -12.309 10.377 -29.048 1.00 48.00 89 ASP A N 1
ATOM 737 C CA . ASP A 1 89 ? -12.470 11.740 -29.519 1.00 48.00 89 ASP A CA 1
ATOM 738 C C . ASP A 1 89 ? -11.141 12.200 -30.133 1.00 48.00 89 ASP A C 1
ATOM 740 O O . ASP A 1 89 ? -10.111 12.293 -29.460 1.00 48.00 89 ASP A O 1
ATOM 744 N N . GLN A 1 90 ? -11.156 12.453 -31.442 1.00 51.78 90 GLN A N 1
ATOM 745 C CA . GLN A 1 90 ? -10.000 12.950 -32.188 1.00 51.78 90 GLN A CA 1
ATOM 746 C C . GLN A 1 90 ? -9.623 14.383 -31.771 1.00 51.78 90 GLN A C 1
ATOM 748 O O . GLN A 1 90 ? -8.579 14.878 -32.187 1.00 51.78 90 GLN A O 1
ATOM 753 N N . SER A 1 91 ? -10.443 15.036 -30.935 1.00 49.94 91 SER A N 1
ATOM 754 C CA . SER A 1 91 ? -10.165 16.340 -30.329 1.00 49.94 91 SER A CA 1
ATOM 755 C C . SER A 1 91 ? -9.358 16.270 -29.021 1.00 49.94 91 SER A C 1
ATOM 757 O O . SER A 1 91 ? -8.985 17.312 -28.476 1.00 49.94 91 SER A O 1
ATOM 759 N N . ALA A 1 92 ? -9.024 15.066 -28.534 1.00 53.69 92 ALA A N 1
ATOM 760 C CA . ALA A 1 92 ? -8.258 14.882 -27.304 1.00 53.69 92 ALA A CA 1
ATOM 761 C C . ALA A 1 92 ? -6.887 15.576 -27.385 1.00 53.69 92 ALA A C 1
ATOM 763 O O . ALA A 1 92 ? -5.977 15.147 -28.100 1.00 53.69 92 ALA A O 1
ATOM 764 N N . GLN A 1 93 ? -6.731 16.662 -26.626 1.00 56.00 93 GLN A N 1
ATOM 765 C CA . GLN A 1 93 ? -5.462 17.373 -26.536 1.00 56.00 93 GLN A CA 1
ATOM 766 C C . GLN A 1 93 ? -4.413 16.502 -25.824 1.00 56.00 93 GLN A C 1
ATOM 768 O O . GLN A 1 93 ? -4.736 15.849 -24.827 1.00 56.00 93 GLN A O 1
ATOM 773 N N . PRO A 1 94 ? -3.147 16.499 -26.285 1.00 54.66 94 PRO A N 1
ATOM 774 C CA . PRO A 1 94 ? -2.078 15.781 -25.604 1.00 54.66 94 PRO A CA 1
ATOM 775 C C . PRO A 1 94 ? -1.906 16.336 -24.188 1.00 54.66 94 PRO A C 1
ATOM 777 O O . PRO A 1 94 ? -1.544 17.501 -24.010 1.00 54.66 94 PRO A O 1
ATOM 780 N N . CYS A 1 95 ? -2.145 15.511 -23.170 1.00 54.31 95 CYS A N 1
ATOM 781 C CA . CYS A 1 95 ? -1.851 15.912 -21.802 1.00 54.31 95 CYS A CA 1
ATOM 782 C C . CYS A 1 95 ? -0.335 15.850 -21.554 1.00 54.31 95 CYS A C 1
ATOM 784 O O . CYS A 1 95 ? 0.357 14.984 -22.112 1.00 54.31 95 CYS A O 1
ATOM 786 N N . PRO A 1 96 ? 0.210 16.739 -20.698 1.00 55.12 96 PRO A N 1
ATOM 787 C CA . PRO A 1 96 ? 1.580 16.598 -20.224 1.00 55.12 96 PRO A CA 1
ATOM 788 C C . PRO A 1 96 ? 1.753 15.198 -19.642 1.00 55.12 96 PRO A C 1
ATOM 790 O O . PRO A 1 96 ? 0.803 14.647 -19.085 1.00 55.12 96 PRO A O 1
ATOM 793 N N . ARG A 1 97 ? 2.957 14.622 -19.783 1.00 49.28 97 ARG A N 1
ATOM 794 C CA . ARG A 1 97 ? 3.243 13.273 -19.282 1.00 49.28 97 ARG A CA 1
ATOM 795 C C . ARG A 1 97 ? 2.664 13.133 -17.861 1.00 49.28 97 ARG A C 1
ATOM 797 O O . ARG A 1 97 ? 3.189 13.817 -16.979 1.00 49.28 97 ARG A O 1
ATOM 804 N N . PRO A 1 98 ? 1.641 12.292 -17.594 1.00 50.97 98 PRO A N 1
ATOM 805 C CA . PRO A 1 98 ? 1.385 11.838 -16.253 1.00 50.97 98 PRO A CA 1
ATOM 806 C C . PRO A 1 98 ? 2.723 11.308 -15.773 1.00 50.97 98 PRO A C 1
ATOM 808 O O . PRO A 1 98 ? 3.430 10.556 -16.463 1.00 50.97 98 PRO A O 1
ATOM 811 N N . ARG A 1 99 ? 3.136 11.847 -14.627 1.00 50.81 99 ARG A N 1
ATOM 812 C CA . ARG A 1 99 ? 4.337 11.376 -13.955 1.00 50.81 99 ARG A CA 1
ATOM 813 C C . ARG A 1 99 ? 4.236 9.859 -13.913 1.00 50.81 99 ARG A C 1
ATOM 815 O O . ARG A 1 99 ? 3.127 9.371 -13.679 1.00 50.81 99 ARG A O 1
ATOM 822 N N . PRO A 1 100 ? 5.331 9.143 -14.221 1.00 39.19 100 PRO A N 1
ATOM 823 C CA . PRO A 1 100 ? 5.290 7.696 -14.295 1.00 39.19 100 PRO A CA 1
ATOM 824 C C . PRO A 1 100 ? 4.508 7.192 -13.089 1.00 39.19 100 PRO A C 1
ATOM 826 O O . PRO A 1 100 ? 4.823 7.559 -11.957 1.00 39.19 100 PRO A O 1
ATOM 829 N N . ALA A 1 101 ? 3.476 6.383 -13.329 1.00 49.69 101 ALA A N 1
ATOM 830 C CA . ALA A 1 101 ? 3.147 5.374 -12.346 1.00 49.69 101 ALA A CA 1
ATOM 831 C C . ALA A 1 101 ? 4.430 4.548 -12.261 1.00 49.69 101 ALA A C 1
ATOM 833 O O . ALA A 1 101 ? 4.729 3.765 -13.165 1.00 49.69 101 ALA A O 1
ATOM 834 N N . ILE A 1 102 ? 5.282 4.890 -11.294 1.00 34.28 102 ILE A N 1
ATOM 835 C CA . ILE A 1 102 ? 6.560 4.234 -11.080 1.00 34.28 102 ILE A CA 1
ATOM 836 C C . ILE A 1 102 ? 6.187 2.796 -10.735 1.00 34.28 102 ILE A C 1
ATOM 838 O O . ILE A 1 102 ? 5.693 2.504 -9.648 1.00 34.28 102 ILE A O 1
ATOM 842 N N . ALA A 1 103 ? 6.314 1.916 -11.725 1.00 29.80 103 ALA A N 1
ATOM 843 C CA . ALA A 1 103 ? 6.285 0.492 -11.509 1.00 29.80 103 ALA A CA 1
ATOM 844 C C . ALA A 1 103 ? 7.677 0.098 -11.016 1.00 29.80 103 ALA A C 1
ATOM 846 O O . ALA A 1 103 ? 8.636 0.149 -11.788 1.00 29.80 103 ALA A O 1
ATOM 847 N N . GLN A 1 104 ? 7.676 -0.351 -9.757 1.00 36.59 104 GLN A N 1
ATOM 848 C CA . GLN A 1 104 ? 8.751 -0.927 -8.938 1.00 36.59 104 GLN A CA 1
ATOM 849 C C . GLN A 1 104 ? 9.545 0.070 -8.096 1.00 36.59 104 GLN A C 1
ATOM 851 O O . GLN A 1 104 ? 10.311 0.880 -8.655 1.00 36.59 104 GLN A O 1
#

Sequence (104 aa):
MRITAELRRRGMLVNHKRVSRLMRADNLLAMQPRAFVVTTDSKHQFEVYLNLASRMKLTGINQLWVADITYIRLDRAWYCKHDDEDKIDQSAQPCPRPRPAIAQ

pLDDT: mean 72.88, std 16.35, range [29.8, 93.0]

Radius of gyration: 24.81 Å; chains: 1; bounding box: 49×53×58 Å